Protein AF-A0A177EPY8-F1 (afdb_monomer_lite)

Sequence (93 aa):
MLGRIWRWFGRSSTEQEDLRMFFEETTGMCFQECVILSKSRLLGKTKNELTEREKECIKKCTERKLKLFLEVEKAILKKVQPVSNQIQETHSV

Structure (mmCIF, N/CA/C/O backbone):
data_AF-A0A177EPY8-F1
#
_entry.id   AF-A0A177EPY8-F1
#
loop_
_atom_site.group_PDB
_atom_site.id
_atom_site.type_symbol
_atom_site.label_atom_id
_atom_site.label_alt_id
_atom_site.label_comp_id
_atom_site.label_asym_id
_atom_site.label_entity_id
_atom_site.label_seq_id
_atom_site.pdbx_PDB_ins_code
_atom_site.Cartn_x
_atom_site.Cartn_y
_atom_site.Cartn_z
_atom_site.occupancy
_atom_site.B_iso_or_equiv
_atom_site.auth_seq_id
_atom_site.auth_comp_id
_atom_site.auth_asym_id
_atom_site.auth_atom_id
_atom_site.pdbx_PDB_model_num
ATOM 1 N N . MET A 1 1 ? -2.271 23.530 -6.870 1.00 45.62 1 MET A N 1
ATOM 2 C CA . MET A 1 1 ? -2.262 22.046 -6.904 1.00 45.62 1 MET A CA 1
ATOM 3 C C . MET A 1 1 ? -1.285 21.442 -7.932 1.00 45.62 1 MET A C 1
ATOM 5 O O . MET A 1 1 ? -1.365 20.253 -8.183 1.00 45.62 1 MET A O 1
ATOM 9 N N . LEU A 1 2 ? -0.314 22.190 -8.481 1.00 46.84 2 LEU A N 1
ATOM 10 C CA . LEU A 1 2 ? 0.626 21.674 -9.501 1.00 46.84 2 LEU A CA 1
ATOM 11 C C . LEU A 1 2 ? 2.010 21.265 -8.948 1.00 46.84 2 LEU A C 1
ATOM 13 O O . LEU A 1 2 ? 2.804 20.655 -9.652 1.00 46.84 2 LEU A O 1
ATOM 17 N N . GLY A 1 3 ? 2.297 21.546 -7.672 1.00 46.81 3 GLY A N 1
ATOM 18 C CA . GLY A 1 3 ? 3.631 21.354 -7.083 1.00 46.81 3 GLY A CA 1
ATOM 19 C C . GLY A 1 3 ? 4.016 19.916 -6.711 1.00 46.81 3 GLY A C 1
ATOM 20 O O . GLY A 1 3 ? 5.155 19.688 -6.330 1.00 46.81 3 GLY A O 1
ATOM 21 N N . ARG A 1 4 ? 3.101 18.937 -6.797 1.00 54.88 4 ARG A N 1
ATOM 22 C CA . ARG A 1 4 ? 3.407 17.533 -6.437 1.00 54.88 4 ARG A CA 1
ATOM 23 C C . ARG A 1 4 ? 3.913 16.689 -7.608 1.00 54.88 4 ARG A C 1
ATOM 25 O O . ARG A 1 4 ? 4.575 15.688 -7.376 1.00 54.88 4 ARG A O 1
ATOM 32 N N . ILE A 1 5 ? 3.649 17.108 -8.846 1.00 56.19 5 ILE A N 1
ATOM 33 C CA . ILE A 1 5 ? 3.982 16.335 -10.055 1.00 56.19 5 ILE A CA 1
ATOM 34 C C . ILE A 1 5 ? 5.480 16.456 -10.401 1.00 56.19 5 ILE A C 1
ATOM 36 O O . ILE A 1 5 ? 6.067 15.549 -10.974 1.00 56.19 5 ILE A O 1
ATOM 40 N N . TRP A 1 6 ? 6.139 17.530 -9.958 1.00 49.19 6 TRP A N 1
ATOM 41 C CA . TRP A 1 6 ? 7.553 17.801 -10.246 1.00 49.19 6 TRP A CA 1
ATOM 42 C C . TRP A 1 6 ? 8.545 17.036 -9.359 1.00 49.19 6 TRP A C 1
ATOM 44 O O . TRP A 1 6 ? 9.750 17.123 -9.573 1.00 49.19 6 TRP A O 1
ATOM 54 N N . ARG A 1 7 ? 8.075 16.267 -8.367 1.00 54.84 7 ARG A N 1
ATOM 55 C CA . ARG A 1 7 ? 8.960 15.591 -7.401 1.00 54.84 7 ARG A CA 1
ATOM 56 C C . ARG A 1 7 ? 9.664 14.344 -7.959 1.00 54.84 7 ARG A C 1
ATOM 58 O O . ARG A 1 7 ? 10.530 13.799 -7.284 1.00 54.84 7 ARG A O 1
ATOM 65 N N . TRP A 1 8 ? 9.309 13.925 -9.174 1.00 53.09 8 TRP A N 1
ATOM 66 C CA . TRP A 1 8 ? 9.775 12.683 -9.796 1.00 53.09 8 TRP A CA 1
ATOM 67 C C . TRP A 1 8 ? 10.936 12.863 -10.790 1.00 53.09 8 TRP A C 1
ATOM 69 O O . TRP A 1 8 ? 11.667 11.915 -11.038 1.00 53.09 8 TRP A O 1
ATOM 79 N N . PHE A 1 9 ? 11.168 14.063 -11.333 1.00 52.84 9 PHE A N 1
ATOM 80 C CA . PHE A 1 9 ? 12.083 14.259 -12.475 1.00 52.84 9 PHE A CA 1
ATOM 81 C C . PHE A 1 9 ? 13.566 14.498 -12.125 1.00 52.84 9 PHE A C 1
ATOM 83 O O . PHE A 1 9 ? 14.343 14.874 -12.997 1.00 52.84 9 PHE A O 1
ATOM 90 N N . GLY A 1 10 ? 13.991 14.296 -10.874 1.00 48.59 10 GLY A N 1
ATOM 91 C CA . GLY A 1 10 ? 15.334 14.714 -10.443 1.00 48.59 10 GLY A CA 1
ATOM 92 C C . GLY A 1 10 ? 15.957 13.923 -9.299 1.00 48.59 10 GLY A C 1
ATOM 93 O O . GLY A 1 10 ? 16.622 14.523 -8.458 1.00 48.59 10 GLY A O 1
ATOM 94 N N . ARG A 1 11 ? 15.737 12.606 -9.214 1.00 55.69 11 ARG A N 1
ATOM 95 C CA . ARG A 1 11 ? 16.355 11.773 -8.170 1.00 55.69 11 ARG A CA 1
ATOM 96 C C . ARG A 1 11 ? 17.108 10.587 -8.755 1.00 55.69 11 ARG A C 1
ATOM 98 O O . ARG A 1 11 ? 16.576 9.864 -9.586 1.00 55.69 11 ARG A O 1
ATOM 105 N N . SER A 1 12 ? 18.322 10.366 -8.259 1.00 53.22 12 SER A N 1
ATOM 106 C CA . SER A 1 12 ? 18.969 9.057 -8.276 1.00 53.22 12 SER A CA 1
ATOM 107 C C . SER A 1 12 ? 18.259 8.178 -7.239 1.00 53.22 12 SER A C 1
ATOM 109 O O . SER A 1 12 ? 18.741 8.055 -6.113 1.00 53.22 12 SER A O 1
ATOM 111 N N . SER A 1 13 ? 17.059 7.684 -7.554 1.00 59.44 13 SER A N 1
ATOM 112 C CA . SER A 1 13 ? 16.332 6.820 -6.625 1.00 59.44 13 SER A CA 1
ATOM 113 C C . SER A 1 13 ? 16.997 5.449 -6.583 1.00 59.44 13 SER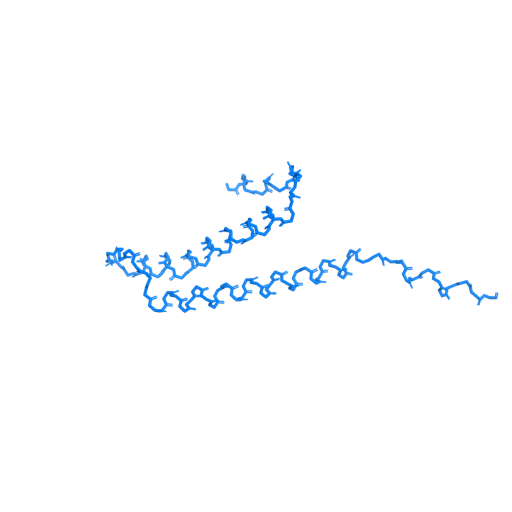 A C 1
ATOM 115 O O . SER A 1 13 ? 17.354 4.864 -7.606 1.00 59.44 13 SER A O 1
ATOM 117 N N . THR A 1 14 ? 17.224 4.951 -5.374 1.00 76.50 14 THR A N 1
ATOM 118 C CA . THR A 1 14 ? 17.523 3.531 -5.180 1.00 76.50 14 THR A CA 1
ATOM 119 C C . THR A 1 14 ? 16.202 2.765 -5.156 1.00 76.50 14 THR A C 1
ATOM 121 O O . THR A 1 14 ? 15.184 3.314 -4.738 1.00 76.50 14 THR A O 1
ATOM 124 N N . GLU A 1 15 ? 16.201 1.484 -5.533 1.00 76.94 15 GLU A N 1
ATOM 125 C CA . GLU A 1 15 ? 14.999 0.628 -5.462 1.00 76.94 15 GLU A CA 1
ATOM 126 C C . GLU A 1 15 ? 14.327 0.689 -4.076 1.00 76.94 15 GLU A C 1
ATOM 128 O O . GLU A 1 15 ? 13.103 0.675 -3.943 1.00 76.94 15 GLU A O 1
ATOM 133 N N . GLN A 1 16 ? 15.135 0.829 -3.022 1.00 80.75 16 GLN A N 1
ATOM 134 C CA . GLN A 1 16 ? 14.666 0.971 -1.649 1.00 80.75 16 GLN A CA 1
ATOM 135 C C . GLN A 1 16 ? 13.929 2.298 -1.396 1.00 80.75 16 GLN A C 1
ATOM 137 O O . GLN A 1 16 ? 12.956 2.321 -0.638 1.00 80.75 16 GLN A O 1
ATOM 142 N N . GLU A 1 17 ? 14.361 3.401 -2.013 1.00 82.75 17 GLU A N 1
ATOM 143 C CA . GLU A 1 17 ? 13.663 4.689 -1.933 1.00 82.75 17 GLU A CA 1
ATOM 144 C C . GLU A 1 17 ? 12.324 4.655 -2.671 1.00 82.75 17 GLU A C 1
ATOM 146 O O . GLU A 1 17 ? 11.344 5.202 -2.160 1.00 82.75 17 GLU A O 1
ATOM 151 N N . ASP A 1 18 ? 12.256 3.966 -3.809 1.00 82.56 18 ASP A N 1
ATOM 152 C CA . ASP A 1 18 ? 11.021 3.826 -4.583 1.00 82.56 18 ASP A CA 1
ATOM 153 C C . ASP A 1 18 ? 9.996 2.953 -3.848 1.00 82.56 18 ASP A C 1
ATOM 155 O O . ASP A 1 18 ? 8.828 3.333 -3.721 1.00 82.56 18 ASP A O 1
ATOM 159 N N . LEU A 1 19 ? 10.435 1.839 -3.251 1.00 84.38 19 LEU A N 1
ATOM 160 C CA . LEU A 1 19 ? 9.578 1.013 -2.394 1.00 84.38 19 LEU A CA 1
ATOM 161 C C . LEU A 1 19 ? 9.110 1.767 -1.145 1.00 84.38 19 LEU A C 1
ATOM 163 O O . LEU A 1 19 ? 7.950 1.645 -0.741 1.00 84.38 19 LEU A O 1
ATOM 167 N N . ARG A 1 20 ? 9.985 2.577 -0.539 1.00 86.62 20 ARG A N 1
ATOM 168 C CA . ARG A 1 20 ? 9.616 3.424 0.599 1.00 86.62 20 ARG A CA 1
ATOM 169 C C . ARG A 1 20 ? 8.578 4.469 0.200 1.00 86.62 20 ARG A C 1
ATOM 171 O O . ARG A 1 20 ? 7.607 4.660 0.929 1.00 86.62 20 ARG A O 1
ATOM 178 N N . MET A 1 21 ? 8.759 5.122 -0.943 1.00 86.69 21 MET A N 1
ATOM 179 C CA . MET A 1 21 ? 7.806 6.107 -1.448 1.00 86.69 21 MET A CA 1
ATOM 180 C C . MET A 1 21 ? 6.452 5.456 -1.730 1.00 86.69 21 MET A C 1
ATOM 182 O O . MET A 1 21 ? 5.426 5.955 -1.270 1.00 86.69 21 MET A O 1
ATOM 186 N N . PHE A 1 22 ? 6.453 4.295 -2.386 1.00 87.88 22 PHE A N 1
ATOM 187 C CA . PHE A 1 22 ? 5.244 3.513 -2.622 1.00 87.88 22 PHE A CA 1
ATOM 188 C C . PHE A 1 22 ? 4.527 3.151 -1.313 1.00 87.88 22 PHE A C 1
ATOM 190 O O . PHE A 1 22 ? 3.302 3.278 -1.215 1.00 87.88 22 PHE A O 1
ATOM 197 N N . PHE A 1 23 ? 5.279 2.734 -0.292 1.00 88.06 23 PHE A N 1
ATOM 198 C CA . PHE A 1 23 ? 4.733 2.439 1.029 1.00 88.06 23 PHE A CA 1
ATOM 199 C C . PHE A 1 23 ? 4.104 3.678 1.684 1.00 88.06 23 PHE A C 1
ATOM 201 O O . PHE A 1 23 ? 2.967 3.606 2.161 1.00 88.06 23 PHE A O 1
ATOM 208 N N . GLU A 1 24 ? 4.808 4.813 1.692 1.00 89.06 24 GLU A N 1
ATOM 209 C CA . GLU A 1 24 ? 4.330 6.069 2.285 1.00 89.06 24 GLU A CA 1
ATOM 210 C C . GLU A 1 24 ? 3.065 6.583 1.571 1.00 89.06 24 GLU A C 1
ATOM 212 O O . GLU A 1 24 ? 2.076 6.929 2.227 1.00 89.06 24 GLU A O 1
ATOM 217 N N . GLU A 1 25 ? 3.043 6.559 0.236 1.00 89.56 25 GLU A N 1
ATOM 218 C CA . GLU A 1 25 ? 1.887 6.974 -0.566 1.00 89.56 25 GLU A CA 1
ATOM 219 C C . GLU A 1 25 ? 0.685 6.042 -0.382 1.00 89.56 25 GLU A C 1
ATOM 221 O O . GLU A 1 25 ? -0.444 6.508 -0.185 1.00 89.56 25 GLU A O 1
ATOM 226 N N . THR A 1 26 ? 0.911 4.726 -0.400 1.00 90.25 26 THR A N 1
ATOM 227 C CA . THR A 1 26 ? -0.150 3.726 -0.210 1.00 90.25 26 THR A CA 1
ATOM 228 C C . THR A 1 26 ? -0.762 3.837 1.179 1.00 90.25 26 THR A C 1
ATOM 230 O O . THR A 1 26 ? -1.987 3.856 1.317 1.00 90.25 26 THR A O 1
ATOM 233 N N . THR A 1 27 ? 0.078 3.974 2.205 1.00 88.06 27 THR A N 1
ATOM 234 C CA . THR A 1 27 ? -0.375 4.151 3.588 1.00 88.06 27 THR A CA 1
ATOM 235 C C . THR A 1 27 ? -1.188 5.436 3.731 1.00 88.06 27 THR A C 1
ATOM 237 O O . THR A 1 27 ? -2.278 5.406 4.303 1.00 88.06 27 THR A O 1
ATOM 240 N N . GLY A 1 28 ? -0.716 6.547 3.154 1.00 88.00 28 GLY A N 1
ATOM 241 C CA . GLY A 1 28 ? -1.430 7.825 3.173 1.00 88.00 28 GLY A CA 1
ATOM 242 C C . GLY A 1 28 ? -2.805 7.755 2.501 1.00 88.00 28 GLY A C 1
ATOM 243 O O . GLY A 1 28 ? -3.799 8.188 3.089 1.00 88.00 28 GLY A O 1
ATOM 244 N N . MET A 1 29 ? -2.886 7.157 1.308 1.00 89.88 29 MET A N 1
ATOM 245 C CA . MET A 1 29 ? -4.152 6.980 0.585 1.00 89.88 29 MET A CA 1
ATOM 246 C C . MET A 1 29 ? -5.138 6.103 1.360 1.00 89.88 29 MET A C 1
ATOM 248 O O . MET A 1 29 ? -6.286 6.502 1.561 1.00 89.88 29 MET A O 1
ATOM 252 N N . CYS A 1 30 ? -4.696 4.934 1.830 1.00 91.69 30 CYS A N 1
ATOM 253 C CA . CYS A 1 30 ? -5.575 3.999 2.528 1.00 91.69 30 CYS A CA 1
ATOM 254 C C . CYS A 1 30 ? -6.030 4.533 3.889 1.00 91.69 30 CYS A C 1
ATOM 256 O O . CYS A 1 30 ? -7.178 4.323 4.278 1.00 91.69 30 CYS A O 1
ATOM 258 N N . PHE A 1 31 ? -5.178 5.276 4.598 1.00 88.75 31 PHE A N 1
ATOM 259 C CA . PHE A 1 31 ? -5.579 5.940 5.835 1.00 88.75 31 PHE A CA 1
ATOM 260 C C . PHE A 1 31 ? -6.624 7.033 5.577 1.00 88.75 31 PHE A C 1
ATOM 262 O O . PHE A 1 31 ? -7.626 7.121 6.291 1.00 88.75 31 PHE A O 1
ATOM 269 N N . GLN A 1 32 ? -6.446 7.840 4.529 1.00 87.19 32 GLN A N 1
ATOM 270 C CA . GLN A 1 32 ? -7.428 8.858 4.165 1.00 87.19 32 GLN A CA 1
ATOM 271 C C . GLN A 1 32 ? -8.781 8.236 3.787 1.00 87.19 32 GLN A C 1
ATOM 273 O O . GLN A 1 32 ? -9.820 8.693 4.268 1.00 87.19 32 GLN A O 1
ATOM 278 N N . GLU A 1 33 ? -8.765 7.179 2.974 1.00 85.69 33 GLU A N 1
ATOM 279 C CA . GLU A 1 33 ? -9.967 6.492 2.494 1.00 85.69 33 GLU A CA 1
ATOM 280 C C . GLU A 1 33 ? -10.725 5.782 3.625 1.00 85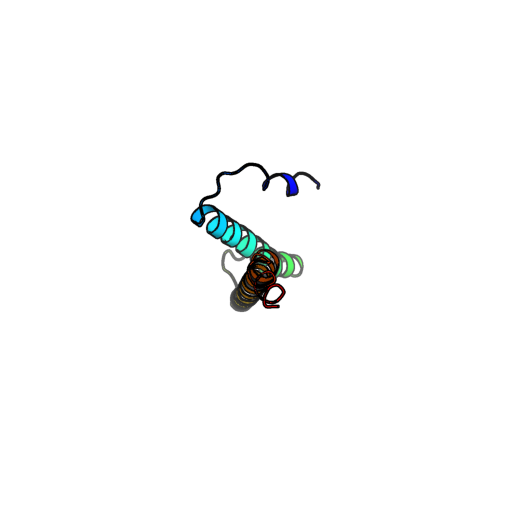.69 33 GLU A C 1
ATOM 282 O O . GLU A 1 33 ? -11.940 5.932 3.753 1.00 85.69 33 GLU A O 1
ATOM 287 N N . CYS A 1 34 ? -10.012 5.046 4.479 1.00 87.38 34 CYS A N 1
ATOM 288 C CA . CYS A 1 34 ? -10.629 4.178 5.479 1.00 87.38 34 CYS A CA 1
ATOM 289 C C . CYS A 1 34 ? -10.881 4.852 6.833 1.00 87.38 34 CYS A C 1
ATOM 291 O O . CYS A 1 34 ? -11.825 4.472 7.526 1.00 87.38 34 CYS A O 1
ATOM 293 N N . VAL A 1 35 ? -10.056 5.828 7.227 1.00 82.25 35 VAL A N 1
ATOM 294 C CA . VAL A 1 35 ? -10.068 6.420 8.581 1.00 82.25 35 VAL A CA 1
ATOM 295 C C . VAL A 1 35 ? -10.562 7.863 8.556 1.00 82.25 35 VAL A C 1
ATOM 297 O O . VAL A 1 35 ? -11.427 8.238 9.341 1.00 82.25 35 VAL A O 1
ATOM 300 N N . ILE A 1 36 ? -10.044 8.706 7.658 1.00 73.62 36 ILE A N 1
ATOM 301 C CA . ILE A 1 36 ? -10.401 10.136 7.657 1.00 73.62 36 ILE A CA 1
ATOM 302 C C . ILE A 1 36 ? -11.821 10.344 7.125 1.00 73.62 36 ILE A C 1
ATOM 304 O O . ILE A 1 36 ? -12.614 11.034 7.766 1.00 73.62 36 ILE A O 1
ATOM 308 N N . LEU A 1 37 ? -12.167 9.729 5.989 1.00 70.38 37 LEU A N 1
ATOM 309 C CA . LEU A 1 37 ? -13.517 9.832 5.420 1.00 70.38 37 LEU A CA 1
ATOM 310 C C . LEU A 1 37 ? -14.587 9.142 6.280 1.00 70.38 37 LEU A C 1
ATOM 312 O O . LEU A 1 37 ? -15.754 9.529 6.235 1.00 70.38 37 LEU A O 1
ATOM 316 N N . SER A 1 38 ? -14.211 8.134 7.070 1.00 65.19 38 SER A N 1
ATOM 317 C CA . SER A 1 38 ? -15.136 7.463 7.987 1.00 65.19 38 SER A CA 1
ATOM 318 C C . SER A 1 38 ? -15.370 8.286 9.259 1.00 65.19 38 SER A C 1
ATOM 320 O O . SER A 1 38 ? -16.521 8.463 9.664 1.00 65.19 38 SER A O 1
ATOM 322 N N . LYS A 1 39 ? -14.311 8.869 9.843 1.00 65.69 39 LYS A N 1
ATOM 323 C CA . LYS A 1 39 ? -14.394 9.735 11.034 1.00 65.69 39 LYS A CA 1
ATOM 324 C C . LYS A 1 39 ? -14.998 11.108 10.744 1.00 65.69 39 LYS A C 1
ATOM 326 O O . LYS A 1 39 ? -15.716 11.625 11.589 1.00 65.69 39 LYS A O 1
ATOM 331 N N . SER A 1 40 ? -14.788 11.693 9.562 1.00 60.62 40 SER A N 1
ATOM 332 C CA . SER A 1 40 ? -15.444 12.961 9.192 1.00 60.62 40 SER A CA 1
ATOM 333 C C . SER A 1 40 ? -16.969 12.828 9.095 1.00 60.62 40 SER A C 1
ATOM 335 O O . SER A 1 40 ? -17.694 13.792 9.330 1.00 60.62 40 SER A O 1
ATOM 337 N N . ARG A 1 41 ? -17.458 11.617 8.800 1.00 59.69 41 ARG A N 1
ATOM 338 C CA . ARG A 1 41 ? -18.885 11.276 8.752 1.00 59.69 41 ARG A CA 1
ATOM 339 C C . ARG A 1 41 ? -19.497 11.039 10.134 1.00 59.69 41 ARG A C 1
ATOM 341 O O . ARG A 1 41 ? -20.703 11.187 10.299 1.00 59.69 41 ARG A O 1
ATOM 348 N N . LEU A 1 42 ? -18.674 10.663 11.110 1.00 63.41 42 LEU A N 1
ATOM 349 C CA . LEU A 1 42 ? -19.058 10.362 12.486 1.00 63.41 42 LEU A CA 1
ATOM 350 C C . LEU A 1 42 ? -18.469 11.442 13.402 1.00 63.41 42 LEU A C 1
ATOM 352 O O . LEU A 1 42 ? -17.398 11.269 13.976 1.00 63.41 42 LEU A O 1
ATOM 356 N N . LEU A 1 43 ? -19.174 12.573 13.518 1.00 66.19 43 LEU A N 1
ATOM 357 C CA . LEU A 1 43 ? -18.908 13.653 14.478 1.00 66.19 43 LEU A CA 1
ATOM 358 C C . LEU A 1 43 ? -18.748 13.090 15.905 1.00 66.19 43 LEU A C 1
ATOM 360 O O . LEU A 1 43 ? -19.720 12.965 16.644 1.00 66.19 43 LEU A O 1
ATOM 364 N N . GLY A 1 44 ? -17.527 12.737 16.311 1.00 55.91 44 GLY A N 1
ATOM 365 C CA . GLY A 1 44 ? -17.280 12.293 17.680 1.00 55.91 44 GLY A CA 1
ATOM 366 C C . GLY A 1 44 ? -15.973 11.539 17.892 1.00 55.91 44 GLY A C 1
ATOM 367 O O . GLY A 1 44 ? -15.882 10.357 17.594 1.00 55.91 44 GLY A O 1
ATOM 368 N N . LYS A 1 45 ? -15.016 12.233 18.523 1.00 54.75 45 LYS A N 1
ATOM 369 C CA . LYS A 1 45 ? -13.813 11.722 19.208 1.00 54.75 45 LYS A CA 1
ATOM 370 C C . LYS A 1 45 ? -12.905 10.794 18.391 1.00 54.75 45 LYS A C 1
ATOM 372 O O . LYS A 1 45 ? -13.166 9.611 18.193 1.00 54.75 45 LYS A O 1
ATOM 377 N N . THR A 1 46 ? -11.725 11.314 18.062 1.00 59.78 46 THR A N 1
ATOM 378 C CA . THR A 1 46 ? -10.560 10.524 17.663 1.00 59.78 46 THR A CA 1
ATOM 379 C C . THR A 1 46 ? -10.193 9.543 18.779 1.00 59.78 46 THR A C 1
ATOM 381 O O . THR A 1 46 ? -9.447 9.878 19.696 1.00 59.78 46 THR A O 1
ATOM 384 N N . LYS A 1 47 ? -10.704 8.308 18.721 1.00 60.81 47 LYS A N 1
ATOM 385 C CA . LYS A 1 47 ? -9.984 7.197 19.347 1.00 60.81 47 LYS A CA 1
ATOM 386 C C . LYS A 1 47 ? -8.638 7.094 18.628 1.00 60.81 47 LYS A C 1
ATOM 388 O O . LYS A 1 47 ? -8.600 7.080 17.393 1.00 60.81 47 LYS A O 1
ATOM 393 N N . ASN A 1 48 ? -7.559 7.076 19.411 1.00 69.19 48 ASN A N 1
ATOM 394 C CA . ASN A 1 48 ? -6.188 6.916 18.917 1.00 69.19 48 ASN A CA 1
ATOM 395 C C . ASN A 1 48 ? -5.948 5.520 18.319 1.00 69.19 48 ASN A C 1
ATOM 397 O O . ASN A 1 48 ? -4.935 5.295 17.669 1.00 69.19 48 ASN A O 1
ATOM 401 N N . GLU A 1 49 ? -6.894 4.601 18.503 1.00 80.31 49 GLU A N 1
ATOM 402 C CA . GLU A 1 49 ? -6.852 3.252 17.958 1.00 80.31 49 GLU A CA 1
ATOM 403 C C . GLU A 1 49 ? -7.768 3.103 16.744 1.00 80.31 49 GLU A C 1
ATOM 405 O O . GLU A 1 49 ? -8.858 3.683 16.675 1.00 80.31 49 GLU A O 1
ATOM 410 N N . LEU A 1 50 ? -7.311 2.290 15.792 1.00 81.19 50 LEU A N 1
ATOM 411 C CA . LEU A 1 50 ? -8.100 1.854 14.648 1.00 81.19 50 LEU A CA 1
ATOM 412 C C . LEU A 1 50 ? -9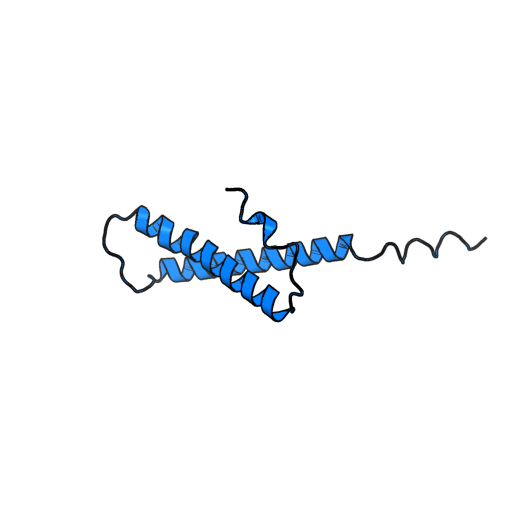.139 0.828 15.098 1.00 81.19 50 LEU A C 1
ATOM 414 O O . LEU A 1 50 ? -8.812 -0.152 15.771 1.00 81.19 50 LEU A O 1
ATOM 418 N N . THR A 1 51 ? -10.381 1.024 14.675 1.00 85.81 51 THR A N 1
ATOM 419 C CA . THR A 1 51 ? -11.440 0.021 14.811 1.00 85.81 51 THR A CA 1
ATOM 420 C C . THR A 1 51 ? -11.158 -1.187 13.914 1.00 85.81 51 THR A C 1
ATOM 422 O O . THR A 1 51 ? -10.478 -1.073 12.895 1.00 85.81 51 THR A O 1
ATOM 425 N N . GLU A 1 52 ? -11.732 -2.349 14.232 1.00 87.88 52 GLU A N 1
ATOM 426 C CA . GLU A 1 52 ? -11.581 -3.553 13.396 1.00 87.88 52 GLU A CA 1
ATOM 427 C C . GLU A 1 52 ? -12.062 -3.338 11.952 1.00 87.88 52 GLU A C 1
ATOM 429 O O . GLU A 1 52 ? -11.433 -3.811 11.008 1.00 87.88 52 GLU A O 1
ATOM 434 N N . ARG A 1 53 ? -13.114 -2.529 11.755 1.00 86.94 53 ARG A N 1
ATOM 435 C CA . ARG A 1 53 ? -13.594 -2.155 10.414 1.00 86.94 53 ARG A CA 1
ATOM 436 C C . ARG A 1 53 ? -12.587 -1.296 9.650 1.00 86.94 53 ARG A C 1
ATOM 438 O O . ARG A 1 53 ? -12.403 -1.495 8.453 1.00 86.94 53 ARG A O 1
ATOM 445 N N . GLU A 1 54 ? -11.934 -0.352 10.325 1.00 87.62 54 GLU A N 1
ATOM 446 C CA . GLU A 1 54 ? -10.882 0.469 9.716 1.00 87.62 54 GLU A CA 1
ATOM 447 C C . GLU A 1 54 ? -9.654 -0.378 9.372 1.00 87.62 54 GLU A C 1
ATOM 449 O O . GLU A 1 54 ? -9.117 -0.237 8.276 1.00 87.62 54 GLU A O 1
ATOM 454 N N . LYS A 1 55 ? -9.248 -1.304 10.253 1.00 89.50 55 LYS A N 1
ATOM 455 C CA . LYS A 1 55 ? -8.145 -2.243 9.988 1.00 89.50 55 LYS A CA 1
ATOM 456 C C . LYS A 1 55 ? -8.431 -3.121 8.770 1.00 89.50 55 LYS A C 1
ATOM 458 O O . LYS A 1 55 ? -7.583 -3.243 7.888 1.00 89.50 55 LYS A O 1
ATOM 463 N N . GLU A 1 56 ? -9.629 -3.697 8.691 1.00 93.06 56 GLU A N 1
ATOM 464 C CA . GLU A 1 56 ? -10.030 -4.525 7.551 1.00 93.06 56 GLU A CA 1
ATOM 465 C C . GLU A 1 56 ? -10.095 -3.708 6.250 1.00 93.06 56 GLU A C 1
ATOM 467 O O . GLU A 1 56 ? -9.654 -4.176 5.197 1.00 93.06 56 GLU A O 1
ATOM 472 N N . CYS A 1 57 ? -10.591 -2.469 6.317 1.00 91.94 57 CYS A N 1
ATOM 473 C CA . CYS A 1 57 ? -10.600 -1.557 5.176 1.00 91.94 57 CYS A CA 1
ATOM 474 C C . CYS A 1 57 ? -9.180 -1.242 4.694 1.00 91.94 57 CYS A C 1
ATOM 476 O O . CYS A 1 57 ? -8.906 -1.376 3.501 1.00 91.94 57 CYS A O 1
ATOM 478 N N . ILE A 1 58 ? -8.269 -0.883 5.609 1.00 92.88 58 ILE A N 1
ATOM 479 C CA . ILE A 1 58 ? -6.869 -0.593 5.275 1.00 92.88 58 ILE A CA 1
ATOM 480 C C . ILE A 1 58 ? -6.242 -1.812 4.602 1.00 92.88 58 ILE A C 1
ATOM 482 O O . ILE A 1 58 ? -5.675 -1.667 3.524 1.00 92.88 58 ILE A O 1
ATOM 486 N N . LYS A 1 59 ? -6.429 -3.015 5.162 1.00 93.06 59 LYS A N 1
ATOM 487 C CA . LYS A 1 59 ? -5.926 -4.261 4.567 1.00 93.06 59 LYS A CA 1
ATOM 488 C C . LYS A 1 59 ? -6.403 -4.435 3.120 1.00 93.06 59 LYS A C 1
ATOM 490 O O . LYS A 1 59 ? -5.581 -4.595 2.219 1.00 93.06 59 LYS A O 1
ATOM 495 N N . LYS A 1 60 ? -7.716 -4.335 2.878 1.00 94.94 60 LYS A N 1
ATOM 496 C CA . LYS A 1 60 ? -8.295 -4.463 1.526 1.00 94.94 60 LYS A CA 1
ATOM 497 C C . LYS A 1 60 ? -7.815 -3.360 0.580 1.00 94.94 60 LYS A C 1
ATOM 499 O O . LYS A 1 60 ? -7.611 -3.616 -0.606 1.00 94.94 60 LYS A O 1
ATOM 504 N N . CYS A 1 61 ? -7.644 -2.138 1.078 1.00 93.81 61 CYS A N 1
ATOM 505 C CA . CYS A 1 61 ? -7.116 -1.026 0.294 1.00 93.81 61 CYS A CA 1
ATOM 506 C C . CYS A 1 61 ? -5.665 -1.288 -0.130 1.00 93.81 61 CYS A C 1
ATOM 508 O O . CYS A 1 61 ? -5.347 -1.189 -1.316 1.00 93.81 61 CYS A O 1
ATOM 510 N N . THR A 1 62 ? -4.808 -1.699 0.806 1.00 92.81 62 THR A N 1
ATOM 511 C CA . THR A 1 62 ? -3.404 -2.016 0.531 1.00 92.81 62 THR A CA 1
ATOM 512 C C . THR A 1 62 ? -3.277 -3.161 -0.474 1.00 92.81 62 THR A C 1
ATOM 514 O O . THR A 1 62 ? -2.537 -3.028 -1.446 1.00 92.81 62 THR A O 1
ATOM 517 N N . GLU A 1 63 ? -4.048 -4.242 -0.317 1.00 93.56 63 GLU A N 1
ATOM 518 C CA . GLU A 1 63 ? -4.069 -5.367 -1.267 1.00 93.56 63 GLU A CA 1
ATOM 519 C C . GLU A 1 63 ? -4.453 -4.921 -2.688 1.00 93.56 63 GLU A C 1
ATOM 521 O O . GLU A 1 63 ? -3.807 -5.306 -3.666 1.00 93.56 63 GLU A O 1
ATOM 526 N N . ARG A 1 64 ? -5.469 -4.057 -2.821 1.00 93.38 64 ARG A N 1
ATOM 527 C CA . ARG A 1 64 ? -5.878 -3.502 -4.124 1.00 93.38 64 ARG A CA 1
ATOM 528 C C . ARG A 1 64 ? -4.778 -2.654 -4.756 1.00 93.38 64 ARG A C 1
ATOM 530 O O . ARG A 1 64 ? -4.542 -2.771 -5.956 1.00 93.38 64 ARG A O 1
ATOM 537 N N . LYS A 1 65 ? -4.112 -1.805 -3.971 1.00 90.69 65 LYS A N 1
ATOM 538 C CA . LYS A 1 65 ? -3.038 -0.927 -4.461 1.00 90.69 65 LYS A CA 1
ATOM 539 C C . LYS A 1 65 ? -1.805 -1.721 -4.883 1.00 90.69 65 LYS A C 1
ATOM 541 O O . LYS A 1 65 ? -1.266 -1.449 -5.949 1.00 90.69 65 LYS A O 1
ATOM 546 N N . LEU A 1 66 ? -1.426 -2.742 -4.113 1.00 91.31 66 LEU A N 1
ATOM 547 C CA . LEU A 1 66 ? -0.356 -3.674 -4.478 1.00 91.31 66 LEU A CA 1
ATOM 548 C C . LEU A 1 66 ? -0.655 -4.389 -5.796 1.00 91.31 66 LEU A C 1
ATOM 550 O O . LEU A 1 66 ? 0.193 -4.431 -6.683 1.00 91.31 66 LEU A O 1
ATOM 554 N N . LYS A 1 67 ? -1.880 -4.899 -5.961 1.00 93.06 67 LYS A N 1
ATOM 555 C CA . LYS A 1 67 ? -2.283 -5.548 -7.211 1.00 93.06 67 LYS A CA 1
ATOM 556 C C . LYS A 1 67 ? -2.181 -4.597 -8.408 1.00 93.06 67 LYS A C 1
ATOM 558 O O . LYS A 1 67 ? -1.618 -4.974 -9.430 1.00 93.06 67 LYS A O 1
ATOM 563 N N . LEU A 1 68 ? -2.679 -3.367 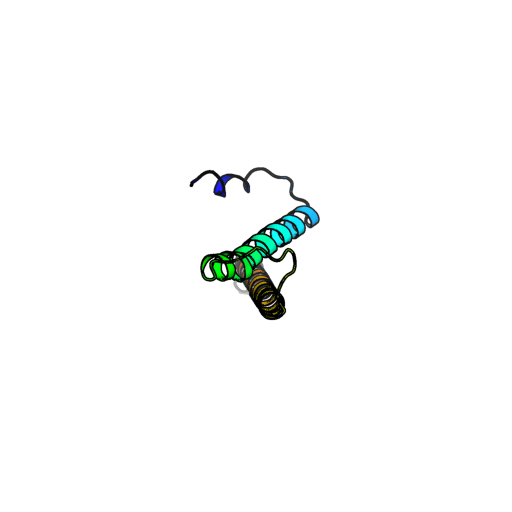-8.266 1.00 90.06 68 LEU A N 1
ATOM 564 C CA . LEU A 1 68 ? -2.585 -2.347 -9.314 1.00 90.06 68 LEU A CA 1
ATOM 565 C C . LEU A 1 68 ? -1.132 -2.002 -9.653 1.00 90.06 68 LEU A C 1
ATOM 567 O O . LEU A 1 68 ? -0.806 -1.857 -10.826 1.00 90.06 68 LEU A O 1
ATOM 571 N N . PHE A 1 69 ? -0.261 -1.897 -8.650 1.00 89.31 69 PHE A N 1
ATOM 572 C CA . PHE A 1 69 ? 1.159 -1.627 -8.864 1.00 89.31 69 PHE A CA 1
ATOM 573 C C . PHE A 1 69 ? 1.822 -2.718 -9.717 1.00 89.31 69 PHE A C 1
ATOM 575 O O . PHE A 1 69 ? 2.449 -2.402 -10.724 1.00 89.31 69 PHE A O 1
ATOM 582 N N . LEU A 1 70 ? 1.590 -3.994 -9.391 1.00 90.25 70 LEU A N 1
ATOM 583 C CA . LEU A 1 70 ? 2.112 -5.128 -10.166 1.00 90.25 70 LEU A CA 1
ATOM 584 C C . LEU A 1 70 ? 1.532 -5.189 -11.590 1.00 90.25 70 LEU A C 1
ATOM 586 O O . LEU A 1 70 ? 2.222 -5.552 -12.544 1.00 90.25 70 LEU A O 1
ATOM 590 N N . GLU A 1 71 ? 0.257 -4.834 -11.765 1.00 92.25 71 GLU A N 1
ATOM 591 C CA . GLU A 1 71 ? -0.363 -4.747 -13.093 1.00 92.25 71 GLU A CA 1
ATOM 592 C C . GLU A 1 71 ? 0.256 -3.627 -13.94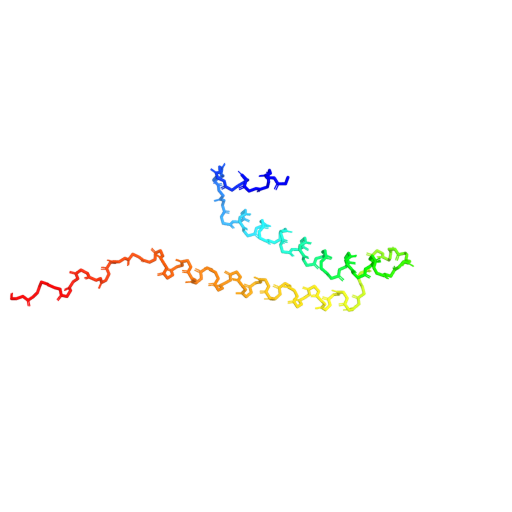2 1.00 92.25 71 GLU A C 1
ATOM 594 O O . GLU A 1 71 ? 0.509 -3.830 -15.134 1.00 92.25 71 GLU A O 1
ATOM 599 N N . VAL A 1 72 ? 0.542 -2.474 -13.331 1.00 88.38 72 VAL A N 1
ATOM 600 C CA . VAL A 1 72 ? 1.231 -1.349 -13.980 1.00 88.38 72 VAL A CA 1
ATOM 601 C C . VAL A 1 72 ? 2.662 -1.728 -14.343 1.00 88.38 72 VAL A C 1
ATOM 603 O O . VAL A 1 72 ? 3.054 -1.520 -15.490 1.00 88.38 72 VAL A O 1
ATOM 606 N N . GLU A 1 73 ? 3.414 -2.344 -13.432 1.00 87.75 73 GLU A N 1
ATOM 607 C CA . GLU A 1 73 ? 4.765 -2.848 -13.699 1.00 87.75 73 GLU A CA 1
ATOM 608 C C . GLU A 1 73 ? 4.762 -3.807 -14.896 1.00 87.75 73 GLU A C 1
ATOM 610 O O . GLU A 1 73 ? 5.490 -3.604 -15.870 1.00 87.75 73 GLU A O 1
ATOM 615 N N . LYS A 1 74 ? 3.857 -4.792 -14.901 1.00 89.00 74 LYS A N 1
ATOM 616 C CA . LYS A 1 74 ? 3.697 -5.727 -16.022 1.00 89.00 74 LYS A CA 1
ATOM 617 C C . LYS A 1 74 ? 3.357 -5.011 -17.332 1.00 89.00 74 LYS A C 1
ATOM 619 O O . LYS A 1 74 ? 3.840 -5.411 -18.392 1.00 89.00 74 LYS A O 1
ATOM 624 N N . ALA A 1 75 ? 2.511 -3.982 -17.293 1.00 88.06 75 ALA A N 1
ATOM 625 C CA . ALA A 1 75 ? 2.152 -3.201 -18.474 1.00 88.06 75 ALA A CA 1
ATOM 626 C C . ALA A 1 75 ? 3.327 -2.358 -18.997 1.00 88.06 75 ALA A C 1
ATOM 628 O O . ALA A 1 75 ? 3.499 -2.254 -20.213 1.00 88.06 75 ALA A O 1
ATOM 629 N N . ILE A 1 76 ? 4.143 -1.797 -18.102 1.00 85.75 76 ILE A N 1
ATOM 630 C CA . ILE A 1 76 ? 5.370 -1.074 -18.450 1.00 85.75 76 ILE A CA 1
ATOM 631 C C . ILE A 1 76 ? 6.372 -2.041 -19.077 1.00 85.75 76 ILE A C 1
ATOM 633 O O . ILE A 1 76 ? 6.826 -1.788 -20.189 1.00 85.75 76 ILE A O 1
ATOM 637 N N . LEU A 1 77 ? 6.642 -3.186 -18.445 1.00 85.56 77 LEU A N 1
ATOM 638 C CA . LEU A 1 77 ? 7.571 -4.190 -18.972 1.00 85.56 77 LEU A CA 1
ATOM 639 C C . LEU A 1 77 ? 7.161 -4.684 -20.364 1.00 85.56 77 LEU A C 1
ATOM 641 O O . LEU A 1 77 ? 8.016 -4.835 -21.228 1.00 85.56 77 LEU A O 1
ATOM 645 N N . LYS A 1 78 ? 5.860 -4.850 -20.633 1.00 84.75 78 LYS A N 1
ATOM 646 C CA . LYS A 1 78 ? 5.365 -5.177 -21.983 1.00 84.75 78 LYS A CA 1
ATOM 647 C C . LYS A 1 78 ? 5.647 -4.098 -23.032 1.00 84.75 78 LYS A C 1
ATOM 649 O O . LYS A 1 78 ? 5.767 -4.427 -24.204 1.00 84.75 78 LYS A O 1
ATOM 654 N N . LYS A 1 79 ? 5.678 -2.823 -22.638 1.00 81.06 79 LYS A N 1
ATOM 655 C CA . LYS A 1 79 ? 5.921 -1.690 -23.549 1.00 81.06 79 LYS A CA 1
ATOM 656 C C . LYS A 1 79 ? 7.402 -1.351 -23.698 1.00 81.06 79 LYS A C 1
ATOM 658 O O . LYS A 1 79 ? 7.787 -0.798 -24.720 1.00 81.06 79 LYS A O 1
ATOM 663 N N . VAL A 1 80 ? 8.196 -1.633 -22.668 1.00 79.25 80 VAL A N 1
ATOM 664 C CA . VAL A 1 80 ? 9.630 -1.320 -22.597 1.00 79.25 80 VAL A CA 1
ATOM 665 C C . VAL A 1 80 ? 10.488 -2.516 -23.018 1.00 79.25 80 VA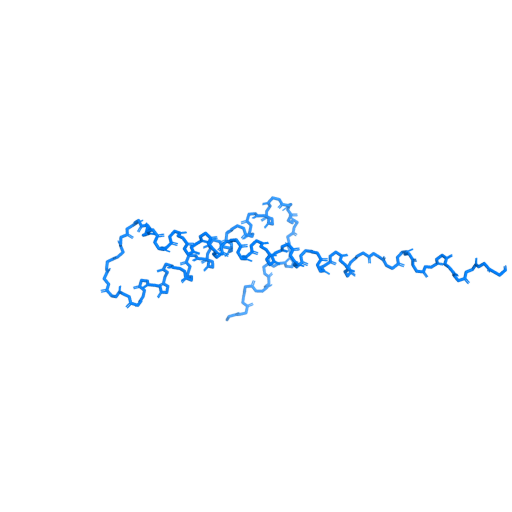L A C 1
ATOM 667 O O . VAL A 1 80 ? 11.646 -2.322 -23.381 1.00 79.25 80 VAL A O 1
ATOM 670 N N . GLN A 1 81 ? 9.941 -3.740 -23.038 1.00 57.66 81 GLN A N 1
ATOM 671 C CA . GLN A 1 81 ? 10.603 -4.861 -23.701 1.00 57.66 81 GLN A CA 1
ATOM 672 C C . GLN A 1 81 ? 10.920 -4.459 -25.146 1.00 57.66 81 GLN A C 1
ATOM 674 O O . GLN A 1 81 ? 10.017 -4.051 -25.882 1.00 57.66 81 GLN A O 1
ATOM 679 N N . PRO A 1 82 ? 12.199 -4.520 -25.547 1.00 54.69 82 PRO A N 1
ATOM 680 C CA . PRO A 1 82 ? 12.607 -4.037 -26.846 1.00 54.69 82 PRO A CA 1
ATOM 681 C C . PRO A 1 82 ? 11.902 -4.847 -27.932 1.00 54.69 82 PRO A C 1
ATOM 683 O O . PRO A 1 82 ? 11.691 -6.055 -27.799 1.00 54.69 82 PRO A O 1
ATOM 686 N N . VAL A 1 83 ? 11.637 -4.188 -29.057 1.00 54.59 83 VAL A N 1
ATOM 687 C CA . VAL A 1 83 ? 11.337 -4.786 -30.369 1.00 54.59 83 VAL A CA 1
ATOM 688 C C . VAL A 1 83 ? 12.578 -5.554 -30.884 1.00 54.59 83 VAL A C 1
ATOM 690 O O . VAL A 1 83 ? 13.002 -5.423 -32.022 1.00 54.59 83 VAL A O 1
ATOM 693 N N . SER A 1 84 ? 13.233 -6.330 -30.018 1.00 46.12 84 SER A N 1
ATOM 694 C CA . SER A 1 84 ? 14.445 -7.098 -30.303 1.00 46.12 84 SER A CA 1
ATOM 695 C C . SER A 1 84 ? 14.128 -8.407 -31.022 1.00 46.12 84 SER A C 1
ATOM 697 O O . SER A 1 84 ? 14.997 -8.956 -31.688 1.00 46.12 84 SER A O 1
ATOM 699 N N . ASN A 1 85 ? 12.894 -8.907 -30.917 1.00 49.44 85 ASN A N 1
ATOM 700 C CA . ASN A 1 85 ? 12.515 -10.203 -31.488 1.00 49.44 85 ASN A CA 1
ATOM 701 C C . ASN A 1 85 ? 11.767 -10.095 -32.826 1.00 49.44 85 ASN A C 1
ATOM 703 O O . ASN A 1 85 ? 11.327 -11.113 -33.342 1.00 49.44 85 ASN A O 1
ATOM 707 N N . GLN A 1 86 ? 11.614 -8.897 -33.406 1.00 48.09 86 GLN A N 1
ATOM 708 C CA . GLN A 1 86 ? 10.935 -8.731 -34.704 1.00 48.09 86 GLN A CA 1
ATOM 709 C C . GLN A 1 86 ? 11.885 -8.554 -35.900 1.00 48.09 86 GLN A C 1
ATOM 711 O O . GLN A 1 86 ? 11.408 -8.413 -37.019 1.00 48.09 86 GLN A O 1
ATOM 716 N N . ILE A 1 87 ? 13.211 -8.586 -35.709 1.00 46.62 87 ILE A N 1
ATOM 717 C CA . ILE A 1 87 ? 14.175 -8.347 -36.807 1.00 46.62 87 ILE A CA 1
ATOM 718 C C . ILE A 1 87 ? 14.765 -9.652 -37.391 1.00 46.62 87 ILE A C 1
ATOM 720 O O . ILE A 1 87 ? 15.362 -9.620 -38.461 1.00 46.62 87 ILE A O 1
ATOM 724 N N . GLN A 1 88 ? 14.571 -10.823 -36.770 1.00 43.59 88 GLN A N 1
ATOM 725 C CA . GLN A 1 88 ? 15.223 -12.061 -37.239 1.00 43.59 88 GLN A CA 1
ATOM 726 C C . GLN A 1 88 ? 14.438 -12.922 -38.245 1.00 43.59 88 GLN A C 1
ATOM 728 O O . GLN A 1 88 ? 15.037 -13.834 -38.803 1.00 43.59 88 GLN A O 1
ATOM 733 N N . GLU A 1 89 ? 13.170 -12.635 -38.564 1.00 45.66 89 GLU A N 1
ATOM 734 C CA . GLU A 1 89 ? 12.397 -13.482 -39.502 1.00 45.66 89 GLU A CA 1
ATOM 735 C C . GLU A 1 89 ? 12.255 -12.928 -40.934 1.00 45.66 89 GLU A C 1
ATOM 737 O O . GLU A 1 89 ? 11.719 -13.615 -41.797 1.00 45.66 89 GLU A O 1
ATOM 742 N N . THR A 1 90 ? 12.773 -11.734 -41.254 1.00 44.50 90 THR A N 1
ATOM 743 C CA . THR A 1 90 ? 12.653 -11.158 -42.616 1.00 44.50 90 THR A CA 1
ATOM 744 C C . THR A 1 90 ? 13.897 -11.286 -43.502 1.00 44.50 90 THR A C 1
ATOM 746 O O . THR A 1 90 ? 13.875 -10.822 -44.639 1.00 44.50 90 THR A O 1
ATOM 749 N N . HIS A 1 91 ? 14.964 -11.947 -43.045 1.00 43.28 91 HIS A N 1
ATOM 750 C CA . HIS A 1 91 ? 16.152 -12.223 -43.866 1.00 43.28 91 HIS A CA 1
ATOM 751 C C . HIS A 1 91 ? 16.518 -13.710 -43.835 1.00 43.28 91 HIS A C 1
ATOM 753 O O . HIS A 1 91 ? 17.521 -14.127 -43.265 1.00 43.28 91 HIS A O 1
ATOM 759 N N . SER A 1 92 ? 15.682 -14.530 -44.456 1.00 40.56 92 SER A N 1
ATOM 760 C CA . SER A 1 92 ? 16.078 -15.843 -44.971 1.00 40.56 92 SER A CA 1
ATOM 761 C C . SER A 1 92 ? 15.377 -16.020 -46.314 1.00 40.56 92 SER A C 1
ATOM 763 O O . SER A 1 92 ? 14.307 -16.616 -46.400 1.00 40.56 92 SER A O 1
ATOM 765 N N . VAL A 1 93 ? 15.958 -15.373 -47.329 1.00 39.38 93 VAL A N 1
ATOM 766 C CA . VAL A 1 93 ? 15.773 -15.691 -48.752 1.00 39.38 93 VAL A CA 1
ATOM 767 C C . VAL A 1 93 ? 16.965 -16.535 -49.167 1.00 39.38 93 VAL A C 1
ATOM 769 O O . VAL A 1 93 ? 18.089 -16.136 -48.784 1.00 39.38 93 VAL A O 1
#

Secondary structure (DSSP, 8-state):
--TTGGGGTT----HHHHHHHHHHHHHHHHHIIIIIHHHHHS-S---SSPPHHHHHHHHHHHHHHHHHHHHHHHHHHHHHS-TTSSSSSS---

pLDDT: mean 73.69, std 17.69, range [39.38, 94.94]

Radius of gyration: 20.9 Å; chains: 1; bounding box: 38×38×68 Å

Foldseek 3Di:
DPPPVPPPPDDPDDPVNVVVVLVVVLQVVLCCVLPVVVVVVPPDDPPVDDDPSSVVSSVVSSVVSVVVVVVVVVVVCVVPVDPPPVPPPPPDD